Protein AF-A0A5N5X9L7-F1 (afdb_monomer)

Solvent-accessible surface area (backbone atoms only — not comparable to full-atom values): 4447 Å² total; per-residue (Å²): 134,84,78,73,75,81,70,89,74,68,96,59,78,56,55,79,88,41,51,38,69,50,41,29,51,47,46,21,51,48,36,31,73,76,65,73,42,53,69,68,58,20,49,53,40,27,67,70,49,84,51,49,40,38,68,52,56,74,68,55,48,53,71,54,37,20,74,59,62,35,74,91,67,20,112

Secondary structure (DSSP, 8-state):
--PPPPP----PPPPTT--HHHHHHHHHHHHHHHH---HHHHHHHHHH----SHHHHHH--HHHHHHHH-TTT--

Mean predicted aligned error: 7.46 Å

Organism: NCBI:txid41062

Foldseek 3Di:
DPPDDPPPDDLDQDPQPDFLVVVLSNQLSCCCPVVVDDSVLSNQLSVPDPDTGSVCVVVDDLVNQCVSNNPVRSD

Sequence (75 aa):
MKTRPPTSTTMAFPPASAGPNAVRAYISDVLITKHDTTSDFAQEAASHSQLGRPNDLHHASAKYFRGVFGDDIGL

Nearest PDB structures (foldseek):
  7v4q-assembly1_A  TM=9.143E-01  e=5.221E+00  Kyasanur Forest disease virus

pLDDT: mean 80.07, std 13.74, range [38.19, 91.31]

Radius of gyration: 12.71 Å; Cα contacts (8 Å, |Δi|>4): 79; chains: 1; bounding box: 38×21×34 Å

Structure (mmCIF, N/CA/C/O backbone):
data_AF-A0A5N5X9L7-F1
#
_entry.id   AF-A0A5N5X9L7-F1
#
loop_
_atom_site.group_PDB
_atom_site.id
_atom_site.type_symbol
_atom_site.label_atom_id
_atom_site.label_alt_id
_atom_site.label_comp_id
_atom_site.label_asym_id
_atom_site.label_entity_id
_atom_site.label_seq_id
_atom_site.pdbx_PDB_ins_code
_atom_site.Cartn_x
_atom_site.Cartn_y
_atom_site.Cartn_z
_atom_site.occupancy
_atom_site.B_iso_or_equiv
_atom_site.auth_seq_id
_atom_site.auth_comp_id
_atom_site.auth_asym_id
_atom_site.auth_atom_id
_atom_site.pdbx_PDB_model_num
ATOM 1 N N . MET A 1 1 ? -25.626 -2.117 -19.972 1.00 47.84 1 MET A N 1
ATOM 2 C CA . MET A 1 1 ? -24.291 -2.746 -19.861 1.00 47.84 1 MET A CA 1
ATOM 3 C C . MET A 1 1 ? -23.921 -2.776 -18.389 1.00 47.84 1 MET A C 1
ATOM 5 O O . MET A 1 1 ? -23.714 -1.721 -17.813 1.00 47.84 1 MET A O 1
ATOM 9 N N . LYS A 1 2 ? -23.968 -3.947 -17.746 1.00 40.94 2 LYS A N 1
ATOM 10 C CA . LYS A 1 2 ? -23.610 -4.098 -16.330 1.00 40.94 2 LYS A CA 1
ATOM 11 C C . LYS A 1 2 ? -22.103 -4.346 -16.301 1.00 40.94 2 LYS A C 1
ATOM 13 O O . LYS A 1 2 ? -21.658 -5.432 -16.664 1.00 40.94 2 LYS A O 1
ATOM 18 N N . THR A 1 3 ? -21.317 -3.316 -16.013 1.00 50.28 3 THR A N 1
ATOM 19 C CA . THR A 1 3 ? -19.876 -3.458 -15.803 1.00 50.28 3 THR A CA 1
ATOM 20 C C . THR A 1 3 ? -19.669 -4.435 -14.650 1.00 50.28 3 THR A C 1
ATOM 22 O O . THR A 1 3 ? -20.202 -4.259 -13.556 1.00 50.28 3 THR A O 1
ATOM 25 N N . ARG A 1 4 ? -18.973 -5.536 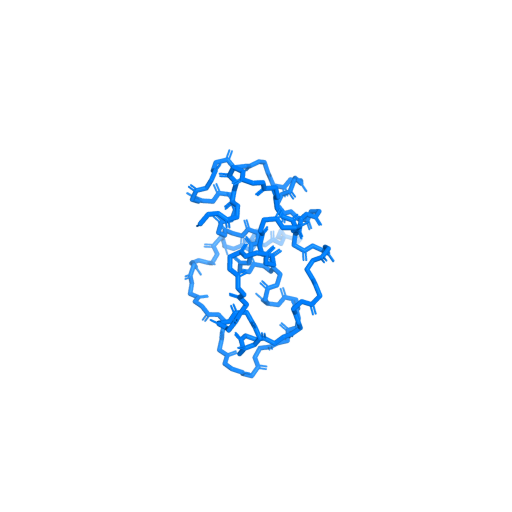-14.939 1.00 38.19 4 ARG A N 1
ATOM 26 C CA . ARG A 1 4 ? -18.534 -6.519 -13.948 1.00 38.19 4 ARG A CA 1
ATOM 27 C C . ARG A 1 4 ? -17.754 -5.755 -12.866 1.00 38.19 4 ARG A C 1
ATOM 29 O O . ARG A 1 4 ? -16.886 -4.969 -13.254 1.00 38.19 4 ARG A O 1
ATOM 36 N N . PRO A 1 5 ? -18.024 -5.938 -11.561 1.00 45.34 5 PRO A N 1
ATOM 37 C CA . PRO A 1 5 ? -17.111 -5.412 -10.556 1.00 45.34 5 PRO A CA 1
ATOM 38 C C . PRO A 1 5 ? -15.736 -6.032 -10.846 1.00 45.34 5 PRO A C 1
ATOM 40 O O . PRO A 1 5 ? -15.687 -7.234 -11.142 1.00 45.34 5 PRO A O 1
ATOM 43 N N . PRO A 1 6 ? -14.637 -5.259 -10.858 1.00 49.00 6 PRO A N 1
ATOM 44 C CA . PRO A 1 6 ? -13.324 -5.870 -10.920 1.00 49.00 6 PRO A CA 1
ATOM 45 C C . PRO A 1 6 ? -13.233 -6.822 -9.727 1.00 49.00 6 PRO A C 1
ATOM 47 O O . PRO A 1 6 ? -13.405 -6.425 -8.578 1.00 49.00 6 PRO A O 1
ATOM 50 N N . THR A 1 7 ? -13.077 -8.108 -10.032 1.00 47.47 7 THR A N 1
ATOM 51 C CA . THR A 1 7 ? -12.759 -9.157 -9.068 1.00 47.47 7 THR A CA 1
ATOM 52 C C . THR A 1 7 ? -11.615 -8.659 -8.202 1.00 47.47 7 THR A C 1
ATOM 54 O O . THR A 1 7 ? -10.576 -8.302 -8.761 1.00 47.47 7 THR A O 1
ATOM 57 N N . SER A 1 8 ? -11.812 -8.640 -6.880 1.00 49.91 8 SER A N 1
ATOM 58 C CA . SER A 1 8 ? -10.757 -8.504 -5.874 1.00 49.91 8 SER A CA 1
ATOM 59 C C . SER A 1 8 ? -9.637 -9.469 -6.247 1.00 49.91 8 SER A C 1
ATOM 61 O O . SER A 1 8 ? -9.744 -10.682 -6.070 1.00 49.91 8 SER A O 1
ATOM 63 N N . THR A 1 9 ? -8.636 -8.939 -6.938 1.00 52.47 9 THR A N 1
ATOM 64 C CA . THR A 1 9 ? -7.572 -9.716 -7.550 1.00 52.47 9 THR A CA 1
ATOM 65 C C . THR A 1 9 ? -6.501 -9.796 -6.492 1.00 52.47 9 THR A C 1
ATOM 67 O O . THR A 1 9 ? -5.816 -8.817 -6.265 1.00 52.47 9 THR A O 1
ATOM 70 N N . THR A 1 10 ? -6.454 -10.952 -5.829 1.00 56.50 10 THR A N 1
ATOM 71 C CA . THR A 1 10 ? -5.292 -11.614 -5.227 1.00 56.50 10 THR A CA 1
ATOM 72 C C . THR A 1 10 ? -4.090 -10.714 -4.937 1.00 56.50 10 THR A C 1
ATOM 74 O O . THR A 1 10 ? -3.519 -10.168 -5.875 1.00 56.50 10 THR A O 1
ATOM 77 N N . MET A 1 11 ? -3.631 -10.719 -3.673 1.00 70.00 11 MET A N 1
ATOM 78 C CA . MET A 1 11 ? -2.377 -10.144 -3.134 1.00 70.00 11 MET A CA 1
ATOM 79 C C . MET A 1 11 ? -1.079 -10.640 -3.821 1.00 70.00 11 MET A C 1
ATOM 81 O O . MET A 1 11 ? -0.074 -10.942 -3.175 1.00 70.00 11 MET A O 1
ATOM 85 N N . ALA A 1 12 ? -1.079 -10.801 -5.134 1.00 83.00 12 ALA A N 1
ATOM 86 C CA . ALA A 1 12 ? 0.101 -11.079 -5.907 1.00 83.00 12 ALA A CA 1
ATOM 87 C C . ALA A 1 12 ? 0.936 -9.803 -5.933 1.00 83.00 12 ALA A C 1
ATOM 89 O O . ALA A 1 12 ? 0.459 -8.735 -6.325 1.00 83.00 12 ALA A O 1
ATOM 90 N N . PHE A 1 13 ? 2.190 -9.927 -5.508 1.00 86.19 13 PHE A N 1
ATOM 91 C CA . PHE A 1 13 ? 3.140 -8.836 -5.622 1.00 86.19 13 PHE A CA 1
ATOM 92 C C . PHE A 1 13 ? 3.218 -8.382 -7.090 1.00 86.19 13 PHE A C 1
ATOM 94 O O . PHE A 1 13 ? 3.302 -9.236 -7.983 1.00 86.19 13 PHE A O 1
ATOM 101 N N . PRO A 1 14 ? 3.165 -7.069 -7.372 1.00 86.56 14 PRO A N 1
ATOM 102 C CA . PRO A 1 14 ? 3.116 -6.581 -8.741 1.00 86.56 14 PRO A CA 1
ATOM 103 C C . PRO A 1 14 ? 4.381 -6.996 -9.516 1.00 86.56 14 PRO A C 1
ATOM 105 O O . PRO A 1 14 ? 5.488 -6.914 -8.976 1.00 86.56 14 PRO A O 1
ATOM 108 N N . PRO A 1 15 ? 4.258 -7.435 -10.786 1.00 87.62 15 PRO A N 1
ATOM 109 C CA . PRO A 1 15 ? 5.414 -7.824 -11.594 1.00 87.62 15 PRO A CA 1
ATOM 110 C C . PRO A 1 15 ? 6.346 -6.629 -11.793 1.00 87.62 15 PRO A C 1
ATOM 112 O O . PRO A 1 15 ? 5.879 -5.501 -11.832 1.00 87.62 15 PRO A O 1
ATOM 115 N N . ALA A 1 16 ? 7.648 -6.842 -12.002 1.00 85.31 16 ALA A N 1
ATOM 116 C CA . ALA A 1 16 ? 8.634 -5.752 -12.089 1.00 85.31 16 ALA A CA 1
ATOM 117 C C . ALA A 1 16 ? 8.343 -4.684 -13.171 1.00 85.31 16 ALA A C 1
ATOM 119 O O . ALA A 1 16 ? 8.821 -3.556 -13.065 1.00 85.31 16 ALA A O 1
ATOM 120 N N . SER A 1 17 ? 7.558 -5.025 -14.199 1.00 86.06 17 SER A N 1
ATOM 121 C CA . SER A 1 17 ? 7.090 -4.115 -15.255 1.00 86.06 17 SER A CA 1
ATOM 122 C C . SER A 1 17 ? 5.854 -3.289 -14.875 1.00 86.06 17 SER A C 1
ATOM 124 O O . SER A 1 17 ? 5.410 -2.451 -15.660 1.00 86.06 17 SER A O 1
ATOM 126 N N . ALA A 1 18 ? 5.269 -3.530 -13.703 1.00 86.94 18 ALA A N 1
ATOM 127 C CA . ALA A 1 18 ? 4.073 -2.853 -13.239 1.00 86.94 18 ALA A CA 1
ATOM 128 C C . ALA A 1 18 ? 4.334 -1.370 -12.958 1.00 86.94 18 ALA A C 1
ATOM 130 O O . ALA A 1 18 ? 5.363 -0.983 -12.403 1.00 86.94 18 ALA A O 1
ATOM 131 N N . GLY A 1 19 ? 3.357 -0.544 -13.329 1.00 86.81 19 GLY A N 1
ATOM 132 C CA . GLY A 1 19 ? 3.381 0.887 -13.059 1.00 86.81 19 GLY A CA 1
ATOM 133 C C . GLY A 1 19 ? 2.859 1.256 -11.663 1.00 86.81 19 GLY A C 1
ATOM 134 O O . GLY A 1 19 ? 2.322 0.406 -10.944 1.00 86.81 19 GLY A O 1
ATOM 135 N N . PRO A 1 20 ? 2.911 2.553 -11.313 1.00 87.38 20 PRO A N 1
ATOM 136 C CA . PRO A 1 20 ? 2.532 3.058 -9.992 1.00 87.38 20 PRO A CA 1
ATOM 137 C C . PRO A 1 20 ? 1.114 2.676 -9.548 1.00 87.38 20 PRO A C 1
ATOM 139 O O . PRO A 1 20 ? 0.888 2.394 -8.378 1.00 87.38 20 PRO A O 1
ATOM 142 N N . ASN A 1 21 ? 0.150 2.610 -10.472 1.00 88.81 21 ASN A N 1
ATOM 143 C CA . ASN A 1 21 ? -1.234 2.259 -10.133 1.00 88.81 21 ASN A CA 1
ATOM 144 C C . ASN A 1 21 ? -1.368 0.823 -9.606 1.00 88.81 21 ASN A C 1
ATOM 146 O O . ASN A 1 21 ? -2.132 0.582 -8.678 1.00 88.81 21 ASN A O 1
ATOM 150 N N . ALA A 1 22 ? -0.607 -0.119 -10.165 1.00 89.06 22 ALA A N 1
ATOM 151 C CA . ALA A 1 22 ? -0.603 -1.504 -9.700 1.00 89.06 22 ALA A CA 1
ATOM 152 C C . ALA A 1 22 ? 0.116 -1.644 -8.348 1.00 89.06 22 ALA A C 1
ATOM 154 O O . ALA A 1 22 ? -0.310 -2.427 -7.506 1.00 89.06 22 ALA A O 1
ATOM 155 N N . VAL A 1 23 ? 1.160 -0.841 -8.113 1.00 89.44 23 VAL A N 1
ATOM 156 C CA . VAL A 1 23 ? 1.828 -0.748 -6.805 1.00 89.44 23 VAL A CA 1
ATOM 157 C C . VAL A 1 23 ? 0.862 -0.222 -5.741 1.00 89.44 23 VAL A C 1
ATOM 159 O O . VAL A 1 23 ? 0.742 -0.823 -4.678 1.00 89.44 23 VAL A O 1
ATOM 162 N N . ARG A 1 24 ? 0.113 0.845 -6.043 1.00 91.25 24 ARG A N 1
ATOM 163 C CA . ARG A 1 24 ? -0.895 1.404 -5.130 1.00 91.25 24 ARG A CA 1
ATOM 164 C C . ARG A 1 24 ? -2.025 0.427 -4.840 1.00 91.25 24 ARG A C 1
ATOM 166 O O . ARG A 1 24 ? -2.379 0.270 -3.681 1.00 91.25 24 ARG A O 1
ATOM 173 N N . ALA A 1 25 ? -2.538 -0.259 -5.862 1.00 90.88 25 ALA A N 1
ATOM 174 C CA . ALA A 1 25 ? -3.563 -1.283 -5.679 1.00 90.88 25 ALA A CA 1
ATOM 175 C C . ALA A 1 25 ? -3.082 -2.401 -4.739 1.00 90.88 25 ALA A C 1
ATOM 177 O O . ALA A 1 25 ? -3.790 -2.752 -3.802 1.00 90.88 25 ALA A O 1
ATOM 178 N N . TYR A 1 26 ? -1.847 -2.884 -4.924 1.00 90.81 26 TYR A N 1
ATOM 179 C CA . TYR A 1 26 ? -1.250 -3.874 -4.026 1.00 90.81 26 TYR A CA 1
ATOM 180 C C . TYR A 1 26 ? -1.118 -3.353 -2.587 1.00 90.81 26 TYR A C 1
ATOM 182 O O . TYR A 1 26 ? -1.459 -4.067 -1.648 1.00 90.81 26 TYR A O 1
ATOM 190 N N . ILE A 1 27 ? -0.649 -2.113 -2.399 1.00 89.75 27 ILE A N 1
ATOM 191 C CA . ILE A 1 27 ? -0.550 -1.493 -1.069 1.00 89.75 27 ILE A CA 1
ATOM 192 C C . ILE A 1 27 ? -1.933 -1.414 -0.412 1.00 89.75 27 ILE A C 1
ATOM 194 O O . ILE A 1 27 ? -2.078 -1.840 0.731 1.00 89.75 27 ILE A O 1
ATOM 198 N N . SER A 1 28 ? -2.947 -0.912 -1.121 1.00 91.31 28 SER A N 1
ATOM 199 C CA . SER A 1 28 ? -4.305 -0.804 -0.582 1.00 91.31 28 SER A CA 1
ATOM 200 C C . SER A 1 28 ? -4.875 -2.171 -0.199 1.00 91.31 28 SER A C 1
ATOM 202 O O . SER A 1 28 ? -5.427 -2.310 0.890 1.00 91.31 28 SER A O 1
ATOM 204 N N . ASP A 1 29 ? -4.683 -3.194 -1.034 1.00 90.88 29 ASP A N 1
ATOM 205 C CA . ASP A 1 29 ? -5.126 -4.556 -0.724 1.00 90.88 29 ASP A CA 1
ATOM 206 C C . ASP A 1 29 ? -4.425 -5.110 0.520 1.00 90.88 29 ASP A C 1
ATOM 208 O O . ASP A 1 29 ? -5.075 -5.716 1.371 1.00 90.88 29 ASP A O 1
ATOM 212 N N . VAL A 1 30 ? -3.116 -4.883 0.675 1.00 89.19 30 VAL A N 1
ATOM 213 C CA . VAL A 1 30 ? -2.370 -5.299 1.874 1.00 89.19 30 VAL A CA 1
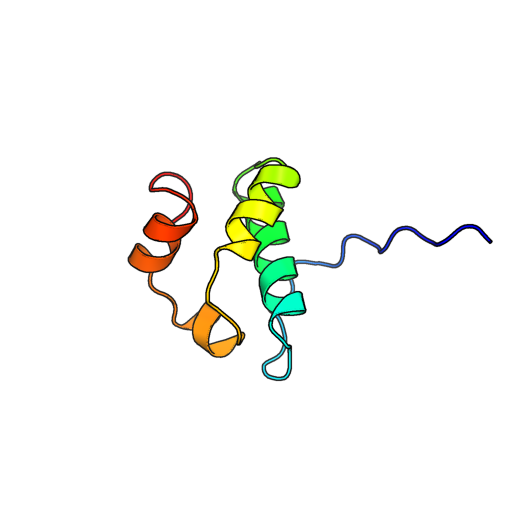ATOM 214 C C . VAL A 1 30 ? -2.905 -4.607 3.127 1.00 89.19 30 VAL A C 1
ATOM 216 O O . VAL A 1 30 ? -3.124 -5.280 4.132 1.00 89.19 30 VAL A O 1
ATOM 219 N N . LEU A 1 31 ? -3.153 -3.297 3.068 1.00 88.44 31 LEU A N 1
ATOM 220 C CA . LEU A 1 31 ? -3.690 -2.530 4.195 1.00 88.44 31 LEU A CA 1
ATOM 221 C C . LEU A 1 31 ? -5.062 -3.062 4.632 1.00 88.44 31 LEU A C 1
ATOM 223 O O . LEU A 1 31 ? -5.261 -3.374 5.803 1.00 88.44 31 LEU A O 1
ATOM 227 N N . ILE A 1 32 ? -5.974 -3.274 3.683 1.00 90.00 32 ILE A N 1
ATOM 228 C CA . ILE A 1 32 ? -7.314 -3.797 3.976 1.00 90.00 32 ILE A CA 1
ATOM 229 C C . ILE A 1 32 ? -7.234 -5.226 4.524 1.00 90.00 32 ILE A C 1
ATOM 231 O O . ILE A 1 32 ? -7.848 -5.544 5.535 1.00 90.00 32 ILE A O 1
ATOM 235 N N . THR A 1 33 ? -6.482 -6.108 3.864 1.00 88.88 33 THR A N 1
ATOM 236 C CA . THR A 1 33 ? -6.532 -7.549 4.164 1.00 88.88 33 THR A CA 1
ATOM 237 C C . THR A 1 33 ? -5.700 -7.960 5.373 1.00 88.88 33 THR A C 1
ATOM 239 O O . THR A 1 33 ? -6.067 -8.917 6.051 1.00 88.88 33 THR A O 1
ATOM 242 N N . LYS A 1 34 ? -4.577 -7.282 5.642 1.00 86.31 34 LYS A N 1
ATOM 243 C CA . LYS A 1 34 ? -3.674 -7.636 6.750 1.00 86.31 34 LYS A CA 1
ATOM 244 C C . LYS A 1 34 ? -3.843 -6.760 7.980 1.00 86.31 34 LYS A C 1
ATOM 246 O O . LYS A 1 34 ? -3.532 -7.222 9.073 1.00 86.31 34 LYS A O 1
ATOM 251 N N . HIS A 1 35 ? -4.310 -5.528 7.801 1.00 85.12 35 HIS A N 1
ATOM 252 C CA . HIS A 1 35 ? -4.429 -4.553 8.884 1.00 85.12 35 HIS A CA 1
ATOM 253 C C . HIS A 1 35 ? -5.885 -4.158 9.171 1.00 85.12 35 HIS A C 1
ATOM 255 O O . HIS A 1 35 ? -6.106 -3.272 9.989 1.00 85.12 35 HIS A O 1
ATOM 261 N N . ASP A 1 36 ? -6.861 -4.815 8.526 1.00 85.50 36 ASP A N 1
ATOM 262 C CA . ASP A 1 36 ? -8.307 -4.600 8.713 1.00 85.50 36 ASP A CA 1
ATOM 263 C C . ASP A 1 36 ? -8.714 -3.118 8.604 1.00 85.50 36 ASP A C 1
ATOM 265 O O . ASP A 1 36 ? -9.567 -2.603 9.327 1.00 85.50 36 ASP A O 1
ATOM 269 N N . THR A 1 37 ? -8.047 -2.388 7.706 1.00 86.56 37 THR A N 1
ATOM 270 C CA . THR A 1 37 ? -8.321 -0.967 7.486 1.00 86.56 37 THR A CA 1
ATOM 271 C C . THR A 1 37 ? -9.497 -0.771 6.538 1.00 86.56 37 THR A C 1
ATOM 273 O O . THR A 1 37 ? -9.772 -1.608 5.676 1.00 86.56 37 THR A O 1
ATOM 276 N N . THR A 1 38 ? -10.133 0.399 6.593 1.00 88.94 38 THR A N 1
ATOM 277 C CA . THR A 1 38 ? -11.157 0.767 5.609 1.00 88.94 38 THR A CA 1
ATOM 278 C C . THR A 1 38 ? -10.554 0.973 4.216 1.00 88.94 38 THR A C 1
ATOM 280 O O . THR A 1 38 ? -9.390 1.349 4.066 1.00 88.94 38 THR A O 1
ATOM 283 N N . SER A 1 39 ? -11.370 0.765 3.176 1.00 87.81 39 SER A N 1
ATOM 284 C CA . SER A 1 39 ? -10.959 1.022 1.788 1.00 87.81 39 SER A CA 1
ATOM 285 C C . SER A 1 39 ? -10.529 2.475 1.573 1.00 87.81 39 SER A C 1
ATOM 287 O O . SER A 1 39 ? -9.562 2.717 0.856 1.00 87.81 39 SER A O 1
ATOM 289 N N . ASP A 1 40 ? -11.225 3.429 2.194 1.00 89.25 40 ASP A N 1
ATOM 290 C CA . ASP A 1 40 ? -10.928 4.857 2.046 1.00 89.25 40 ASP A CA 1
ATOM 291 C C . ASP A 1 40 ? -9.550 5.191 2.628 1.00 89.25 40 ASP A C 1
ATOM 293 O O . ASP A 1 40 ? -8.717 5.781 1.940 1.00 89.25 40 ASP A O 1
ATOM 297 N N . PHE A 1 41 ? -9.263 4.710 3.845 1.00 88.31 41 PHE A N 1
ATOM 298 C CA . PHE A 1 41 ? -7.946 4.862 4.463 1.00 88.31 41 PHE A CA 1
ATOM 299 C C . PHE A 1 41 ? -6.850 4.219 3.607 1.00 88.31 41 PHE A C 1
ATOM 301 O O . PHE A 1 41 ? -5.821 4.833 3.336 1.00 88.31 41 PHE A O 1
ATOM 308 N N . ALA A 1 42 ? -7.073 2.989 3.142 1.00 88.62 42 ALA A N 1
ATOM 309 C CA . ALA A 1 42 ? -6.092 2.250 2.359 1.00 88.62 42 ALA A CA 1
ATOM 310 C C . ALA A 1 42 ? -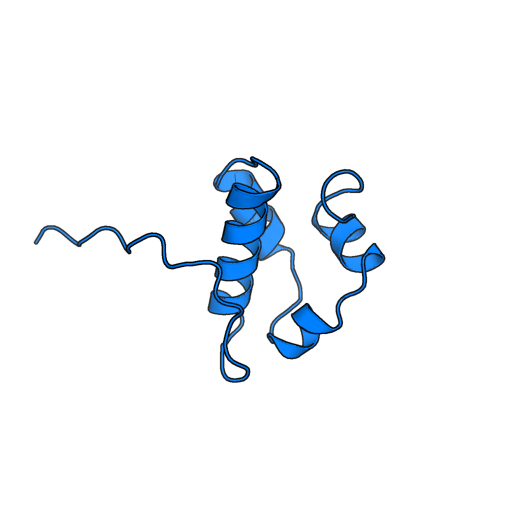5.773 2.916 1.010 1.00 88.62 42 ALA A C 1
ATOM 312 O O . ALA A 1 42 ? -4.639 2.839 0.529 1.00 88.62 42 ALA A O 1
ATOM 313 N N . GLN A 1 43 ? -6.757 3.562 0.383 1.00 89.88 43 GLN A N 1
ATOM 314 C CA . GLN A 1 43 ? -6.563 4.318 -0.855 1.00 89.88 43 GLN A CA 1
ATOM 315 C C . GLN A 1 43 ? -5.827 5.634 -0.606 1.00 89.88 43 GLN A C 1
ATOM 317 O O . GLN A 1 43 ? -4.900 5.956 -1.353 1.00 89.88 43 G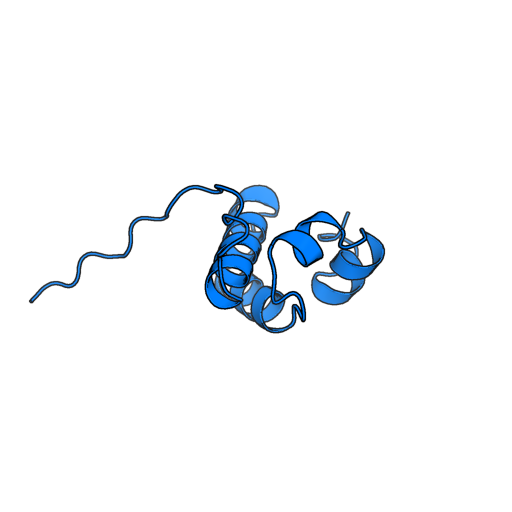LN A O 1
ATOM 322 N N . GLU A 1 44 ? -6.190 6.366 0.449 1.00 88.75 44 GLU A N 1
ATOM 323 C CA . GLU A 1 44 ? -5.513 7.602 0.849 1.00 88.75 44 GLU A CA 1
ATOM 324 C C . GLU A 1 44 ? -4.037 7.328 1.174 1.00 88.75 44 GLU A C 1
ATOM 326 O O . GLU A 1 44 ? -3.137 7.900 0.552 1.00 88.75 44 GLU A O 1
ATOM 331 N N . ALA A 1 45 ? -3.777 6.348 2.038 1.00 86.69 45 ALA A N 1
ATOM 332 C CA . ALA A 1 45 ? -2.443 5.897 2.412 1.00 86.69 45 ALA A CA 1
ATOM 333 C C . ALA A 1 45 ? -1.606 5.451 1.197 1.00 86.69 45 ALA A C 1
ATOM 335 O O . ALA A 1 45 ? -0.455 5.866 1.032 1.00 86.69 45 ALA A O 1
ATOM 336 N N . ALA A 1 46 ? -2.179 4.649 0.292 1.00 87.88 46 ALA A N 1
ATOM 337 C CA . ALA A 1 46 ? -1.490 4.234 -0.929 1.00 87.88 46 ALA A CA 1
ATOM 338 C C . ALA A 1 46 ? -1.216 5.411 -1.880 1.00 87.88 46 ALA A C 1
ATOM 340 O O . AL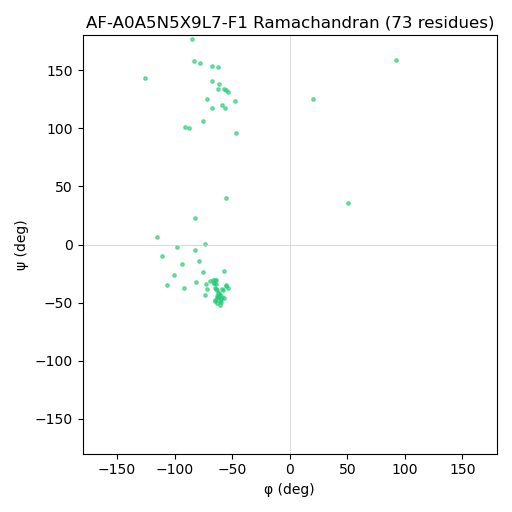A A 1 46 ? -0.188 5.430 -2.559 1.00 87.88 46 ALA A O 1
ATOM 341 N N . SER A 1 47 ? -2.098 6.414 -1.928 1.00 86.81 47 SER A N 1
ATOM 342 C CA . SER A 1 47 ? -1.906 7.610 -2.756 1.00 86.81 47 SER A CA 1
ATOM 343 C C . SER A 1 47 ? -0.727 8.468 -2.283 1.00 86.81 47 SER A C 1
ATOM 345 O O . SER A 1 47 ? -0.037 9.065 -3.114 1.00 86.81 47 SER A O 1
ATOM 347 N N . HIS A 1 48 ? -0.446 8.454 -0.974 1.00 84.25 48 HIS A N 1
ATOM 348 C CA . HIS A 1 48 ? 0.688 9.142 -0.352 1.00 84.25 48 HIS A CA 1
ATOM 349 C C . HIS A 1 48 ? 2.009 8.382 -0.526 1.00 84.25 48 HIS A C 1
ATOM 351 O O . HIS A 1 48 ? 3.089 8.953 -0.347 1.00 84.25 48 HIS A O 1
ATOM 357 N N . SER A 1 49 ? 1.955 7.109 -0.930 1.00 79.19 49 SER A N 1
ATOM 358 C CA . SER A 1 49 ? 3.159 6.364 -1.263 1.00 79.19 49 SER A CA 1
ATOM 359 C C . SER A 1 49 ? 3.817 6.936 -2.523 1.00 79.19 49 SER A C 1
ATOM 361 O O . SER A 1 49 ? 3.270 6.917 -3.628 1.00 79.19 49 SER A O 1
ATOM 363 N N . GLN A 1 50 ? 5.043 7.423 -2.350 1.00 79.69 50 GLN A N 1
ATOM 364 C CA . GLN A 1 50 ? 5.947 7.828 -3.430 1.00 79.69 50 GLN A CA 1
ATOM 365 C C . GLN A 1 50 ? 6.550 6.634 -4.195 1.00 79.69 50 GLN A C 1
ATOM 367 O O . GLN A 1 50 ? 7.332 6.831 -5.125 1.00 79.69 50 GLN A O 1
ATOM 372 N N . LEU A 1 51 ? 6.205 5.394 -3.829 1.00 80.44 51 LEU A N 1
ATOM 373 C CA . LEU A 1 51 ? 6.707 4.194 -4.489 1.00 80.44 51 LEU A CA 1
ATOM 374 C C . LEU A 1 51 ? 6.007 4.010 -5.836 1.00 80.44 51 LEU A C 1
ATOM 376 O O . LEU A 1 51 ? 4.840 3.634 -5.923 1.00 80.44 51 LEU A O 1
ATOM 380 N N . GLY A 1 52 ? 6.742 4.292 -6.910 1.00 75.75 52 GLY A N 1
ATOM 381 C CA . GLY A 1 52 ? 6.252 4.138 -8.278 1.00 75.75 52 GLY A CA 1
ATOM 382 C C . GLY A 1 52 ? 6.590 2.790 -8.908 1.00 75.75 52 GLY A C 1
ATOM 383 O O . GLY A 1 52 ? 5.996 2.440 -9.929 1.00 75.75 52 GLY A O 1
ATOM 384 N N . ARG A 1 53 ? 7.545 2.044 -8.333 1.00 84.12 53 ARG A N 1
ATOM 385 C CA . ARG A 1 53 ? 8.025 0.770 -8.877 1.00 84.12 53 ARG A CA 1
ATOM 386 C C . ARG A 1 53 ? 7.942 -0.350 -7.840 1.00 84.12 53 ARG A C 1
ATOM 388 O O . ARG A 1 53 ? 8.278 -0.130 -6.678 1.00 84.12 53 ARG A O 1
ATOM 395 N N . PRO A 1 54 ? 7.612 -1.579 -8.264 1.00 82.81 54 PRO A N 1
ATOM 396 C CA . PRO A 1 54 ? 7.635 -2.755 -7.393 1.00 82.81 54 PRO A CA 1
ATOM 397 C C . PRO A 1 54 ? 8.992 -2.983 -6.721 1.00 82.81 54 PRO A C 1
ATOM 399 O O . PRO A 1 54 ? 9.051 -3.389 -5.569 1.00 82.81 54 PRO A O 1
ATOM 402 N N . ASN A 1 55 ? 10.097 -2.679 -7.408 1.00 84.38 55 ASN A N 1
ATOM 403 C CA . ASN A 1 55 ? 11.427 -2.848 -6.824 1.00 84.38 55 ASN A CA 1
ATOM 404 C C . ASN A 1 55 ? 11.705 -1.844 -5.690 1.00 84.38 55 ASN A C 1
ATOM 406 O O . ASN A 1 55 ? 12.402 -2.175 -4.736 1.00 84.38 55 ASN A O 1
ATOM 410 N N . ASP A 1 56 ? 11.130 -0.641 -5.768 1.00 83.62 56 ASP A N 1
ATOM 411 C CA . ASP A 1 56 ? 11.225 0.352 -4.694 1.00 83.62 56 ASP A CA 1
ATOM 412 C C . ASP A 1 56 ? 10.364 -0.089 -3.506 1.00 83.62 56 ASP A C 1
ATOM 414 O O . ASP A 1 56 ? 10.785 0.030 -2.361 1.00 83.62 56 ASP A O 1
ATOM 418 N N . LEU A 1 57 ? 9.188 -0.669 -3.778 1.00 84.56 57 LEU A N 1
ATOM 419 C CA . LEU A 1 57 ? 8.321 -1.260 -2.759 1.00 84.56 57 LEU A CA 1
ATOM 420 C C . LEU A 1 57 ? 8.992 -2.422 -2.022 1.00 84.56 57 LEU A C 1
ATOM 422 O O . LEU A 1 57 ? 8.885 -2.506 -0.804 1.00 84.56 57 LEU A O 1
ATOM 426 N N . HIS A 1 58 ? 9.707 -3.289 -2.738 1.00 85.06 58 HIS A N 1
ATOM 427 C CA . HIS A 1 58 ? 10.432 -4.410 -2.141 1.00 85.06 58 HIS A CA 1
ATOM 428 C C . HIS A 1 58 ? 11.585 -3.956 -1.226 1.00 85.06 58 HIS A C 1
ATOM 430 O O . HIS A 1 58 ? 11.878 -4.614 -0.232 1.00 85.06 58 HIS A O 1
ATOM 436 N N . HIS A 1 59 ? 12.237 -2.835 -1.549 1.00 86.00 59 HIS A N 1
ATOM 437 C CA . HIS A 1 59 ? 13.368 -2.300 -0.779 1.00 86.00 59 HIS A CA 1
ATOM 438 C C . HIS A 1 59 ? 12.987 -1.191 0.210 1.00 86.00 59 HIS A C 1
ATOM 440 O O . HIS A 1 59 ? 13.852 -0.687 0.931 1.00 86.00 59 HIS A O 1
ATOM 446 N N . ALA A 1 60 ? 11.717 -0.788 0.252 1.00 85.69 60 ALA A N 1
ATOM 447 C CA . ALA A 1 60 ? 11.246 0.217 1.185 1.00 85.69 60 ALA A CA 1
ATOM 448 C C . ALA A 1 60 ? 11.427 -0.271 2.629 1.00 85.69 60 ALA A C 1
ATOM 450 O O . ALA A 1 60 ? 11.120 -1.407 2.985 1.00 85.69 60 ALA A O 1
ATOM 451 N N . SER A 1 61 ? 11.963 0.607 3.473 1.00 85.31 61 SER A N 1
ATOM 452 C CA . SER A 1 61 ? 12.218 0.280 4.876 1.00 85.31 61 SER A CA 1
ATOM 453 C C . SER A 1 61 ? 10.938 0.328 5.713 1.00 85.31 61 SER A C 1
ATOM 455 O O . SER A 1 61 ? 10.028 1.101 5.419 1.00 85.31 61 SER A O 1
ATOM 457 N N . ALA A 1 62 ? 10.912 -0.385 6.841 1.00 83.94 62 ALA A N 1
ATOM 458 C CA . ALA A 1 62 ? 9.843 -0.237 7.835 1.00 83.94 62 ALA A CA 1
ATOM 459 C C . ALA A 1 62 ? 9.660 1.232 8.268 1.00 83.94 62 ALA A C 1
ATOM 461 O O . ALA A 1 62 ? 8.542 1.714 8.388 1.00 83.94 62 ALA A O 1
ATOM 462 N N . LYS A 1 63 ? 10.752 2.006 8.396 1.00 86.00 63 LYS A N 1
ATOM 463 C CA . LYS A 1 63 ? 10.683 3.449 8.691 1.00 86.00 63 LYS A CA 1
ATOM 464 C C . LYS A 1 63 ? 9.889 4.229 7.636 1.00 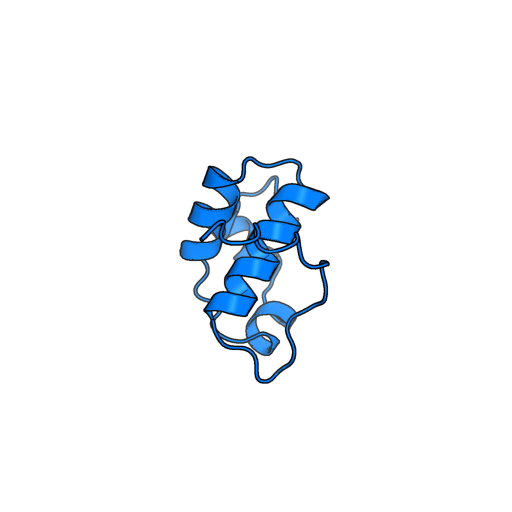86.00 63 LYS A C 1
ATOM 466 O O . LYS A 1 63 ? 9.164 5.154 7.990 1.00 86.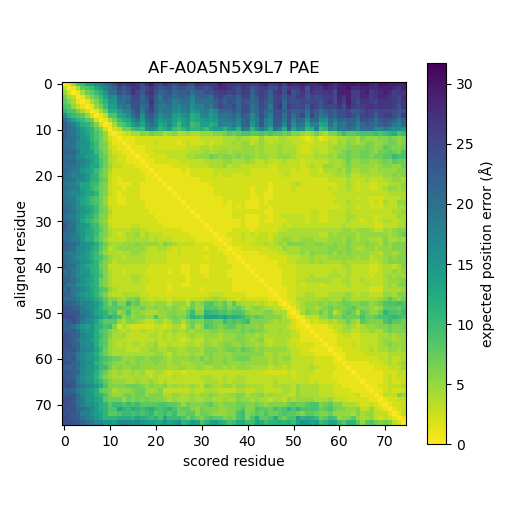00 63 LYS A O 1
ATOM 471 N N . TYR A 1 64 ? 10.031 3.872 6.359 1.00 86.50 64 TYR A N 1
ATOM 472 C CA . TYR A 1 64 ? 9.233 4.463 5.287 1.00 86.50 64 TYR A CA 1
ATOM 473 C C . TYR A 1 64 ? 7.752 4.132 5.480 1.00 86.50 64 TYR A C 1
ATOM 475 O O . TYR A 1 64 ? 6.925 5.038 5.504 1.00 86.50 64 TYR A O 1
ATOM 483 N N . PHE A 1 65 ? 7.426 2.856 5.692 1.00 84.94 65 PHE A N 1
ATOM 484 C CA . PHE A 1 65 ? 6.040 2.429 5.862 1.00 84.94 65 PHE A CA 1
ATOM 485 C C . PHE A 1 65 ? 5.380 3.023 7.106 1.00 84.94 65 PHE A C 1
ATOM 487 O O . PHE A 1 65 ? 4.243 3.463 7.007 1.00 84.94 65 PHE A O 1
ATOM 494 N N . ARG A 1 66 ? 6.086 3.161 8.233 1.00 87.12 66 ARG A N 1
ATOM 495 C CA . ARG A 1 66 ? 5.559 3.876 9.411 1.00 87.12 66 ARG A CA 1
ATOM 496 C C . ARG A 1 66 ? 5.288 5.348 9.133 1.00 87.12 66 ARG A C 1
ATOM 498 O O . ARG A 1 66 ? 4.276 5.878 9.569 1.00 87.12 66 ARG A O 1
ATOM 505 N N . GLY A 1 67 ? 6.159 6.005 8.367 1.00 83.88 67 GLY A N 1
ATOM 506 C CA . GLY A 1 67 ? 5.953 7.398 7.968 1.00 83.88 67 GLY A CA 1
ATOM 507 C C . GLY A 1 67 ? 4.739 7.602 7.056 1.00 83.88 67 GLY A C 1
ATOM 508 O O . GLY A 1 67 ? 4.129 8.665 7.102 1.00 83.88 67 GLY A O 1
ATOM 509 N N . VAL A 1 68 ? 4.385 6.604 6.240 1.00 83.12 68 VAL A N 1
ATOM 510 C CA . VAL A 1 68 ? 3.248 6.685 5.305 1.00 83.12 68 VAL A CA 1
ATOM 511 C C . VAL A 1 68 ? 1.951 6.157 5.926 1.00 83.12 68 VAL A C 1
ATOM 513 O O . VAL A 1 68 ? 0.890 6.715 5.668 1.00 83.12 68 VAL A O 1
ATOM 516 N N . PHE A 1 69 ? 2.019 5.098 6.734 1.00 83.94 69 PHE A N 1
ATOM 517 C CA . PHE A 1 69 ? 0.852 4.361 7.236 1.00 83.94 6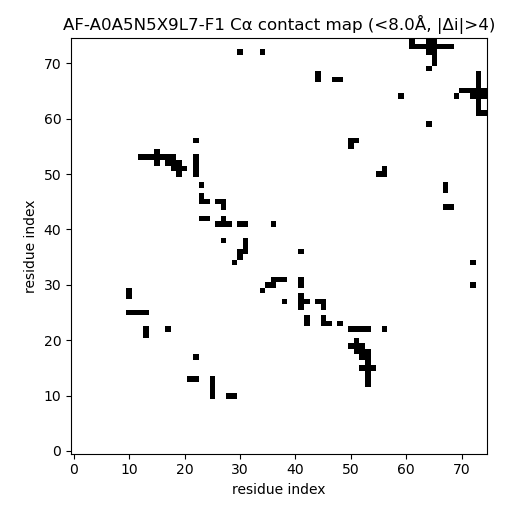9 PHE A CA 1
ATOM 518 C C . PHE A 1 69 ? 0.602 4.532 8.740 1.00 83.94 69 PHE A C 1
ATOM 520 O O . PHE A 1 69 ? -0.446 4.120 9.226 1.00 83.94 69 PHE A O 1
ATOM 527 N N . GLY A 1 70 ? 1.534 5.135 9.479 1.00 81.62 70 GLY A N 1
ATOM 528 C CA . GLY A 1 70 ? 1.516 5.198 10.940 1.00 81.62 70 GLY A CA 1
ATOM 529 C C . GLY A 1 70 ? 2.281 4.045 11.598 1.00 81.62 70 GLY A C 1
ATOM 530 O O . GLY A 1 70 ? 2.512 2.994 10.993 1.00 81.62 70 GLY A O 1
ATOM 531 N N . ASP A 1 71 ? 2.692 4.250 12.852 1.00 81.75 71 ASP A N 1
ATOM 532 C CA . ASP A 1 71 ? 3.546 3.315 13.600 1.00 81.75 71 ASP A CA 1
ATOM 533 C C . ASP A 1 71 ? 2.882 1.956 13.869 1.00 81.75 71 ASP A C 1
ATOM 535 O O . ASP A 1 71 ? 3.578 0.943 13.886 1.00 81.75 71 ASP A O 1
ATOM 539 N N . ASP A 1 72 ? 1.555 1.919 14.012 1.00 76.62 72 ASP A N 1
ATOM 540 C CA . ASP A 1 72 ? 0.799 0.686 14.282 1.00 76.62 72 ASP A CA 1
ATOM 541 C C . ASP A 1 72 ? 0.664 -0.217 13.044 1.00 76.62 72 ASP A C 1
ATOM 543 O O . ASP A 1 72 ? 0.467 -1.426 13.162 1.00 76.62 72 ASP A O 1
ATOM 547 N N . ILE A 1 73 ? 0.776 0.366 11.845 1.00 75.50 73 ILE A N 1
ATOM 548 C CA . ILE A 1 73 ? 0.531 -0.313 10.565 1.00 75.50 73 ILE A CA 1
ATOM 549 C C . ILE A 1 73 ? 1.844 -0.596 9.821 1.00 75.50 73 ILE A C 1
ATOM 551 O O . ILE A 1 73 ? 1.979 -1.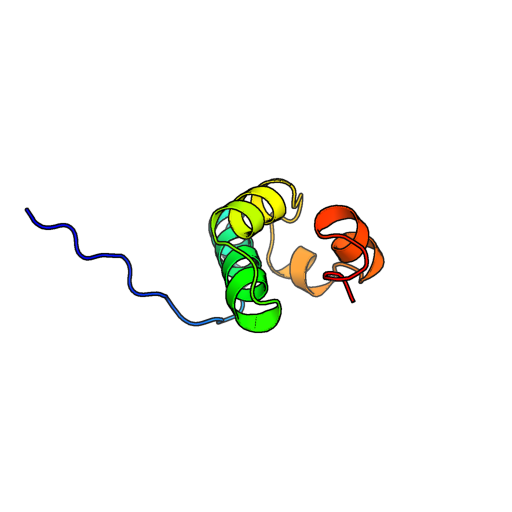633 9.180 1.00 75.50 73 ILE A O 1
ATOM 555 N N . GLY A 1 74 ? 2.841 0.289 9.916 1.00 69.06 74 GLY A N 1
ATOM 556 C CA . GLY A 1 74 ? 4.116 0.178 9.193 1.00 69.06 74 GLY A CA 1
ATOM 557 C C . GLY A 1 74 ? 5.178 -0.743 9.818 1.00 69.06 74 GLY A C 1
ATOM 558 O O . GLY A 1 74 ? 6.370 -0.508 9.597 1.00 69.06 74 GLY A O 1
ATOM 559 N N . LEU A 1 75 ? 4.785 -1.716 10.647 1.00 61.44 75 LEU A N 1
ATOM 560 C CA . LEU A 1 75 ? 5.686 -2.611 11.392 1.00 61.44 75 LEU A CA 1
ATOM 561 C C . LEU A 1 75 ? 6.250 -3.770 10.563 1.00 61.44 75 LEU A C 1
ATOM 563 O O . LEU A 1 75 ? 5.484 -4.421 9.821 1.00 61.44 75 LEU A O 1
#